Protein AF-B7GFF5-F1 (afdb_monomer)

Foldseek 3Di:
DDDDDPVVVVVVVVVVVVVVVVVVVVVVVVVVVVVVVVVVVVVVVVCVVVVPPPVVVVVVVLQVVLLVVLLVVLVVCCVVCVVVVQHDDSDSVSSNQCSVVPPVSVVVRSCCVVPVVD

Mean predicted aligned error: 14.61 Å

Secondary structure (DSSP, 8-state):
-PPPPHHHHHHHHHHHHHHHHHHHHHHHHHHHHHHHHHHHHHHHHHHHHHTS-HHHHHHHHHHHHHHHHHHHHHHHHHHHHGGGT-----SHHHHHHHHHH-HHHHHHHHHHHHHT--

Radius of gyration: 36.25 Å; Cα contacts (8 Å, |Δi|>4): 63; chains: 1; bounding box: 58×53×98 Å

Organism: Anoxybacillus flavithermus (strain DSM 21510 / WK1) (NCBI:txid491915)

InterPro domains:
  IPR010001 SigmaK-factor processing regulatory BofA [PF07441] (42-114)
  IPR010001 SigmaK-factor processing regulatory BofA [TIGR02862] (35-116)

Solvent-accessible surface area (backbone atoms only — not comparable to full-atom values): 6512 Å² total; per-residue (Å²): 134,84,83,75,65,69,71,57,59,58,51,53,53,52,52,52,53,50,55,52,51,50,54,50,53,51,51,53,51,53,50,54,54,49,52,53,52,53,50,54,52,52,49,52,52,50,50,54,64,70,61,54,55,73,67,56,58,51,54,53,50,50,52,52,50,28,33,53,51,9,44,51,48,49,50,54,45,32,66,66,29,47,82,74,74,42,71,72,74,93,43,74,66,53,16,42,45,21,25,75,55,34,69,67,30,44,53,51,48,50,49,44,54,63,71,70,70,99

Structure (mmCIF, N/CA/C/O backbone):
data_AF-B7GFF5-F1
#
_entry.id   AF-B7GFF5-F1
#
loop_
_atom_site.group_PDB
_atom_site.id
_atom_site.type_symbol
_atom_site.label_atom_id
_atom_site.label_alt_id
_atom_site.label_comp_id
_atom_site.label_asym_id
_atom_site.label_entity_id
_atom_site.label_seq_id
_atom_site.pdbx_PDB_ins_code
_atom_site.Cartn_x
_atom_site.Cartn_y
_atom_site.Cartn_z
_atom_site.occupancy
_atom_site.B_iso_or_equiv
_atom_site.auth_seq_id
_atom_site.auth_comp_id
_atom_site.auth_asym_id
_atom_site.auth_atom_id
_atom_site.pdbx_PDB_model_num
ATOM 1 N N . MET A 1 1 ? 19.537 43.119 -72.559 1.00 50.53 1 MET A N 1
ATOM 2 C CA . MET A 1 1 ? 19.944 41.936 -71.768 1.00 50.53 1 MET A CA 1
ATOM 3 C C . MET A 1 1 ? 21.320 42.217 -71.194 1.00 50.53 1 MET A C 1
ATOM 5 O O . MET A 1 1 ? 22.264 42.309 -71.964 1.00 50.53 1 MET A O 1
ATOM 9 N N . ILE A 1 2 ? 21.426 42.461 -69.888 1.00 62.84 2 ILE A N 1
ATOM 10 C CA . ILE A 1 2 ? 22.721 42.686 -69.229 1.00 62.84 2 ILE A CA 1
ATOM 11 C C . ILE A 1 2 ? 23.353 41.302 -68.999 1.00 62.84 2 ILE A C 1
ATOM 13 O O . ILE A 1 2 ? 22.714 40.478 -68.341 1.00 62.84 2 ILE A O 1
ATOM 17 N N . PRO A 1 3 ? 24.541 40.995 -69.548 1.00 64.88 3 PRO A N 1
ATOM 18 C CA . PRO A 1 3 ? 25.196 39.716 -69.296 1.00 64.88 3 PRO A CA 1
ATOM 19 C C . PRO A 1 3 ? 25.669 39.667 -67.836 1.00 64.88 3 PRO A C 1
ATOM 21 O O . PRO A 1 3 ? 26.477 40.493 -67.413 1.00 64.88 3 PRO A O 1
ATOM 24 N N . LEU A 1 4 ? 25.148 38.720 -67.046 1.00 71.06 4 LEU A N 1
ATOM 25 C CA . LEU A 1 4 ? 25.623 38.511 -65.677 1.00 71.06 4 LEU A CA 1
ATOM 26 C C . LEU A 1 4 ? 27.082 38.011 -65.686 1.00 71.06 4 LEU A C 1
ATOM 28 O O . LEU A 1 4 ? 27.412 37.122 -66.477 1.00 71.06 4 LEU A O 1
ATOM 32 N N . PRO A 1 5 ? 27.955 38.512 -64.791 1.00 70.56 5 PRO A N 1
ATOM 33 C CA . PRO A 1 5 ? 29.340 38.059 -64.710 1.00 70.56 5 PRO A CA 1
ATOM 34 C C . PRO A 1 5 ? 29.418 36.580 -64.299 1.00 70.56 5 PRO A C 1
ATOM 36 O O . PRO A 1 5 ? 29.063 36.208 -63.181 1.00 70.56 5 PRO A O 1
ATOM 39 N N . PHE A 1 6 ? 29.935 35.727 -65.185 1.00 70.56 6 PHE A N 1
ATOM 40 C CA . PHE A 1 6 ? 30.063 34.275 -64.975 1.00 70.56 6 PHE A CA 1
ATOM 41 C C . PHE A 1 6 ? 30.873 33.897 -63.717 1.00 70.56 6 PHE A C 1
ATOM 43 O O . PHE A 1 6 ? 30.599 32.887 -63.066 1.00 70.56 6 PHE A O 1
ATOM 50 N N . HIS A 1 7 ? 31.825 34.744 -63.311 1.00 64.88 7 HIS A N 1
ATOM 51 C CA . HIS A 1 7 ? 32.630 34.548 -62.100 1.00 64.88 7 HIS A CA 1
ATOM 52 C C . HIS A 1 7 ? 31.802 34.536 -60.805 1.00 64.88 7 HIS A C 1
ATOM 54 O O . HIS A 1 7 ? 32.170 33.856 -59.848 1.00 64.88 7 HIS A O 1
ATOM 60 N N . ILE A 1 8 ? 30.655 35.219 -60.790 1.00 67.38 8 ILE A N 1
ATOM 61 C CA . ILE A 1 8 ? 29.773 35.302 -59.623 1.00 67.38 8 ILE A CA 1
ATOM 62 C C . ILE A 1 8 ? 29.073 33.952 -59.386 1.00 67.38 8 ILE A C 1
ATOM 64 O O . ILE A 1 8 ? 29.047 33.452 -58.263 1.00 67.38 8 ILE A O 1
ATOM 68 N N . GLY A 1 9 ? 28.603 33.284 -60.445 1.00 68.31 9 GLY A N 1
ATOM 69 C CA . GLY A 1 9 ? 27.945 31.972 -60.345 1.00 68.31 9 GLY A CA 1
ATOM 70 C C . GLY A 1 9 ? 28.869 30.837 -59.880 1.00 68.31 9 GLY A C 1
ATOM 71 O O . GLY A 1 9 ? 28.430 29.916 -59.188 1.00 68.31 9 GLY A O 1
ATOM 72 N N . LEU A 1 10 ? 30.164 30.909 -60.209 1.00 78.06 10 LEU A N 1
ATOM 73 C CA . LEU A 1 10 ? 31.171 29.959 -59.718 1.00 78.06 10 LEU A CA 1
ATOM 74 C C . LEU A 1 10 ? 31.477 30.148 -58.228 1.00 78.06 10 LEU A C 1
ATOM 76 O O . LEU A 1 10 ? 31.726 29.162 -57.534 1.00 78.06 10 LEU A O 1
ATOM 80 N N . SER A 1 11 ? 31.438 31.390 -57.741 1.00 77.38 11 SER A N 1
ATOM 81 C CA . SER A 1 11 ? 31.610 31.702 -56.320 1.00 77.38 11 SER A CA 1
ATOM 82 C C . SER A 1 11 ? 30.440 31.148 -55.494 1.00 77.38 11 SER A C 1
ATOM 84 O O . SER A 1 11 ? 30.663 30.359 -54.576 1.00 77.38 11 SER A O 1
ATOM 86 N N . TYR A 1 12 ? 29.196 31.397 -55.920 1.00 76.00 12 TYR A N 1
ATOM 87 C CA . TYR A 1 12 ? 28.000 30.851 -55.263 1.00 76.00 12 TYR A CA 1
ATOM 88 C C . TYR A 1 12 ? 27.949 29.315 -55.246 1.00 76.00 12 TYR A C 1
ATOM 90 O O . TYR A 1 12 ? 27.559 28.720 -54.244 1.00 76.00 12 TYR A O 1
ATOM 98 N N . ARG A 1 13 ? 28.379 28.633 -56.316 1.00 85.50 13 ARG A N 1
ATOM 99 C CA . ARG A 1 13 ? 28.406 27.158 -56.353 1.00 85.50 13 ARG A CA 1
ATOM 100 C C . ARG A 1 13 ? 29.337 26.560 -55.288 1.00 85.50 13 ARG A C 1
ATOM 102 O O . ARG A 1 13 ? 29.006 25.527 -54.708 1.00 85.50 13 ARG A O 1
ATOM 109 N N . LYS A 1 14 ? 30.504 27.172 -55.052 1.00 83.69 14 LYS A N 1
ATOM 110 C CA . LYS A 1 14 ? 31.477 26.687 -54.057 1.00 83.69 14 LYS A CA 1
ATOM 111 C C . LYS A 1 14 ? 30.957 26.865 -52.635 1.00 83.69 14 LYS A C 1
ATOM 113 O O . LYS A 1 14 ? 31.021 25.921 -51.855 1.00 83.69 14 LYS A O 1
ATOM 118 N N . GLU A 1 15 ? 30.384 28.031 -52.352 1.00 84.19 15 GLU A N 1
ATOM 119 C CA . GLU A 1 15 ? 29.705 28.344 -51.092 1.00 84.19 15 GLU A CA 1
ATOM 120 C C . GLU A 1 15 ? 28.626 27.291 -50.786 1.00 84.19 15 GLU A C 1
ATOM 122 O O . GLU A 1 15 ? 28.701 26.597 -49.774 1.00 84.19 15 GLU A O 1
ATOM 127 N N . VAL A 1 16 ? 27.683 27.060 -51.710 1.00 84.88 16 VAL A N 1
ATOM 128 C CA . VAL A 1 16 ? 26.589 26.081 -51.533 1.00 84.88 16 VAL A CA 1
ATOM 129 C C . VAL A 1 16 ? 27.109 24.656 -51.292 1.00 84.88 16 VAL A C 1
ATOM 131 O O . VAL A 1 16 ? 26.553 23.933 -50.467 1.00 84.88 16 VAL A O 1
ATOM 134 N N . GLY A 1 17 ? 28.200 24.247 -51.948 1.00 86.38 17 GLY A N 1
ATOM 135 C CA . GLY A 1 17 ? 28.830 22.944 -51.705 1.00 86.38 17 GLY A CA 1
ATOM 136 C C . GLY A 1 17 ? 29.388 22.788 -50.284 1.00 86.38 17 GLY A C 1
ATOM 137 O O . GLY A 1 17 ? 29.278 21.709 -49.698 1.00 86.38 17 GLY A O 1
ATOM 138 N N . ILE A 1 18 ? 29.934 23.863 -49.706 1.00 88.31 18 ILE A N 1
ATOM 139 C CA . ILE A 1 18 ? 30.421 23.884 -48.320 1.00 88.31 18 ILE A CA 1
ATOM 140 C C . ILE A 1 18 ? 29.241 23.805 -47.346 1.00 88.31 18 ILE A C 1
ATOM 142 O O . ILE A 1 18 ? 29.277 22.961 -46.452 1.00 88.31 18 ILE A O 1
ATOM 146 N N . TYR A 1 19 ? 28.171 24.585 -47.562 1.00 85.38 19 TYR A N 1
ATOM 147 C CA . TYR A 1 19 ? 26.954 24.534 -46.731 1.00 85.38 19 TYR A CA 1
ATOM 148 C C . TYR A 1 19 ? 26.295 23.149 -46.7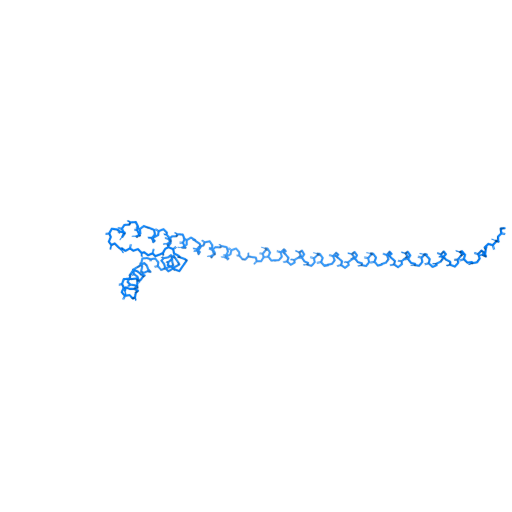30 1.00 85.38 19 TYR A C 1
ATOM 150 O O . TYR A 1 19 ? 25.837 22.666 -45.695 1.00 85.38 19 TYR A O 1
ATOM 158 N N . LEU A 1 20 ? 26.275 22.472 -47.879 1.00 88.06 20 LEU A N 1
ATOM 159 C CA . LEU A 1 20 ? 25.761 21.108 -47.961 1.00 88.06 20 LEU A CA 1
ATOM 160 C C . LEU A 1 20 ? 26.652 20.129 -47.193 1.00 88.06 20 LEU A C 1
ATOM 162 O O . LEU A 1 20 ? 26.131 19.282 -46.476 1.00 88.06 20 LEU A O 1
ATOM 166 N N . LYS A 1 21 ? 27.980 20.268 -47.266 1.00 87.56 21 LYS A N 1
ATOM 167 C CA . LYS A 1 21 ? 28.896 19.378 -46.544 1.00 87.56 21 LYS A CA 1
ATOM 168 C C . LYS A 1 21 ? 28.835 19.566 -45.027 1.00 87.56 21 LYS A C 1
ATOM 170 O O . LYS A 1 21 ? 28.813 18.567 -44.316 1.00 87.56 21 LYS A O 1
ATOM 175 N N . ILE A 1 22 ? 28.740 20.801 -44.528 1.00 87.56 22 ILE A N 1
ATOM 176 C CA . ILE A 1 22 ? 28.569 21.051 -43.084 1.00 87.56 22 ILE A CA 1
ATOM 177 C C . ILE A 1 22 ? 27.215 20.546 -42.581 1.00 87.56 22 ILE A C 1
ATOM 179 O O . ILE A 1 22 ? 27.174 19.906 -41.540 1.00 87.56 22 ILE A O 1
ATOM 183 N N . LYS A 1 23 ? 26.133 20.704 -43.356 1.00 87.38 23 LYS A N 1
ATOM 184 C CA . LYS A 1 23 ? 24.812 20.177 -42.983 1.00 87.38 23 LYS A CA 1
ATOM 185 C C . LYS A 1 23 ? 24.783 18.644 -42.943 1.00 87.38 23 LYS A C 1
ATOM 187 O O . LYS A 1 23 ? 24.080 18.067 -42.120 1.00 87.38 23 LYS A O 1
ATOM 192 N N . GLN A 1 24 ? 25.549 17.985 -43.817 1.00 88.81 24 GLN A N 1
ATOM 193 C CA . GLN A 1 24 ? 25.717 16.527 -43.800 1.00 88.81 24 GLN A CA 1
ATOM 194 C C . GLN A 1 24 ? 26.559 16.062 -42.602 1.00 88.81 24 GLN A C 1
ATOM 196 O O . GLN A 1 24 ? 26.170 15.111 -41.934 1.00 88.81 24 GLN A O 1
ATOM 201 N N . LEU A 1 25 ? 27.661 16.753 -42.290 1.00 87.75 25 LEU A N 1
ATOM 202 C CA . LEU A 1 25 ? 28.505 16.443 -41.126 1.00 87.75 25 LEU A CA 1
ATOM 203 C C . LEU A 1 25 ? 27.770 16.672 -39.800 1.00 87.75 25 LEU A C 1
ATOM 205 O O . LEU A 1 25 ? 27.906 15.884 -38.870 1.00 87.75 25 LEU A O 1
ATOM 209 N N . GLU A 1 26 ? 26.971 17.733 -39.717 1.00 87.12 26 GLU A N 1
ATOM 210 C CA . GLU A 1 26 ? 26.148 18.022 -38.546 1.00 87.12 26 GLU A CA 1
ATOM 211 C C . GLU A 1 26 ? 25.038 16.975 -38.387 1.00 87.12 26 GLU A C 1
ATOM 213 O O . GLU A 1 26 ? 24.843 16.460 -37.291 1.00 87.12 26 GLU A O 1
ATOM 218 N N . GLY A 1 27 ? 24.391 16.563 -39.484 1.00 81.50 27 GLY A N 1
ATOM 219 C CA . GLY A 1 27 ? 23.428 15.459 -39.475 1.00 81.50 27 GLY A CA 1
ATOM 220 C C . GLY A 1 27 ? 24.032 14.131 -39.002 1.00 81.50 27 GLY A C 1
ATOM 221 O O . GLY A 1 27 ? 23.448 13.468 -38.147 1.00 81.50 27 GLY A O 1
ATOM 222 N N . GLU A 1 28 ? 25.218 13.766 -39.496 1.00 83.62 28 GLU A N 1
ATOM 223 C CA . GLU A 1 28 ? 25.908 12.532 -39.092 1.00 83.62 28 GLU A CA 1
ATOM 224 C C . GLU A 1 28 ? 26.333 12.572 -37.613 1.00 83.62 28 GLU A C 1
ATOM 226 O O . GLU A 1 28 ? 26.121 11.612 -36.867 1.00 83.62 28 GLU A O 1
ATOM 231 N N . LYS A 1 29 ? 26.859 13.717 -37.156 1.00 82.56 29 LYS A N 1
ATOM 232 C CA . LYS A 1 29 ? 27.241 13.926 -35.755 1.00 82.56 29 LYS A CA 1
ATOM 233 C C . LYS A 1 29 ? 26.038 13.793 -34.815 1.00 82.56 29 LYS A C 1
ATOM 235 O O . LYS A 1 29 ? 26.124 13.079 -33.816 1.00 82.56 29 LYS A O 1
ATOM 240 N N . MET A 1 30 ? 24.909 14.415 -35.159 1.00 81.81 30 MET A N 1
ATOM 241 C CA . MET A 1 30 ? 23.673 14.338 -34.371 1.00 81.81 30 MET A CA 1
ATOM 242 C C . MET A 1 30 ? 23.124 12.906 -34.298 1.00 81.81 30 MET A C 1
ATOM 244 O O . MET A 1 30 ? 22.630 12.492 -33.247 1.00 81.81 30 MET A O 1
ATOM 248 N N . MET A 1 31 ? 23.233 12.122 -35.377 1.00 84.06 31 MET A N 1
ATOM 249 C CA . MET A 1 31 ? 22.820 10.713 -35.380 1.00 84.06 31 MET A CA 1
AT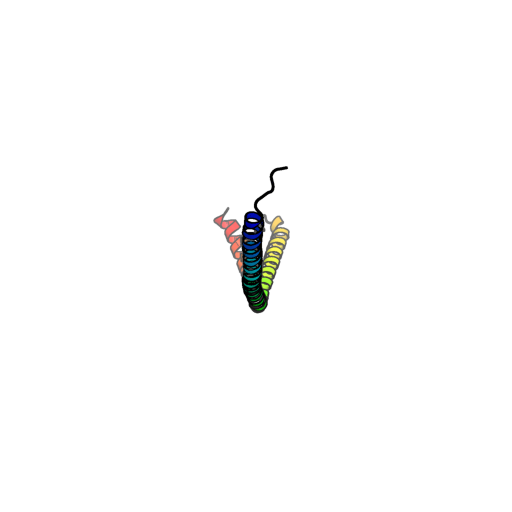OM 250 C C . MET A 1 31 ? 23.668 9.871 -34.418 1.00 84.06 31 MET A C 1
ATOM 252 O O . MET A 1 31 ? 23.104 9.126 -33.617 1.00 84.06 31 MET A O 1
ATOM 256 N N . ASN A 1 32 ? 24.996 10.026 -34.432 1.00 89.56 32 ASN A N 1
ATOM 257 C CA . ASN A 1 32 ? 25.890 9.275 -33.544 1.00 89.56 32 ASN A CA 1
ATOM 258 C C . ASN A 1 32 ? 25.656 9.605 -32.061 1.00 89.56 32 ASN A C 1
ATOM 260 O O . ASN A 1 32 ? 25.528 8.694 -31.243 1.00 89.56 32 ASN A O 1
ATOM 264 N N . GLU A 1 33 ? 25.533 10.887 -31.708 1.00 90.44 33 GLU A N 1
ATOM 265 C CA . GLU A 1 33 ? 25.241 11.309 -30.330 1.00 90.44 33 GLU A CA 1
ATOM 266 C C . GLU A 1 33 ? 23.878 10.780 -29.853 1.00 90.44 33 GLU A C 1
ATOM 268 O O . GLU A 1 33 ? 23.766 10.255 -28.743 1.00 90.44 33 GLU A O 1
ATOM 273 N N . THR A 1 34 ? 22.859 10.825 -30.719 1.00 90.75 34 THR A N 1
ATOM 274 C CA . THR A 1 34 ? 21.525 10.285 -30.414 1.00 90.75 34 THR A CA 1
ATOM 275 C C . THR A 1 34 ? 21.575 8.778 -30.163 1.00 90.75 34 THR A C 1
ATOM 277 O O . THR A 1 34 ? 20.989 8.303 -29.191 1.00 90.75 34 THR A O 1
ATOM 280 N N . VAL A 1 35 ? 22.299 8.016 -30.990 1.00 93.75 35 VAL A N 1
ATOM 281 C CA . VAL A 1 35 ? 22.450 6.561 -30.819 1.00 93.75 35 VAL A CA 1
ATOM 282 C C . VAL A 1 35 ? 23.139 6.233 -29.496 1.00 93.75 35 VAL A C 1
ATOM 284 O O . VAL A 1 35 ? 22.680 5.348 -28.772 1.00 93.75 35 VAL A O 1
ATOM 287 N N . VAL A 1 36 ? 24.193 6.972 -29.138 1.00 94.50 36 VAL A N 1
ATOM 288 C CA . VAL A 1 36 ? 24.887 6.791 -27.856 1.00 94.50 36 VAL A CA 1
ATOM 289 C C . VAL A 1 36 ? 23.935 7.063 -26.689 1.00 94.50 36 VAL A C 1
ATOM 291 O O . VAL A 1 36 ? 23.803 6.213 -25.809 1.00 94.50 36 VAL A O 1
ATOM 294 N N . ILE A 1 37 ? 23.205 8.182 -26.705 1.00 95.50 37 ILE A N 1
ATOM 295 C CA . ILE A 1 37 ? 22.257 8.531 -25.635 1.00 95.50 37 ILE A CA 1
ATOM 296 C C . ILE A 1 37 ? 21.162 7.467 -25.509 1.00 95.50 37 ILE A C 1
ATOM 298 O O . ILE A 1 37 ? 20.917 6.966 -24.411 1.00 95.50 37 ILE A O 1
ATOM 302 N N . VAL A 1 38 ? 20.537 7.074 -26.622 1.00 96.12 38 VAL A N 1
ATOM 303 C CA . VAL A 1 38 ? 19.482 6.050 -26.629 1.00 96.12 38 VAL A CA 1
ATOM 304 C C . VAL A 1 38 ? 20.013 4.715 -26.107 1.00 96.12 38 VAL A C 1
ATOM 306 O O . VAL A 1 38 ? 19.331 4.061 -25.318 1.00 96.12 38 VAL A O 1
ATOM 309 N N . SER A 1 39 ? 21.240 4.326 -26.468 1.00 95.06 39 SER A N 1
ATOM 310 C CA . SER A 1 39 ? 21.844 3.086 -25.970 1.00 95.06 39 SER A CA 1
ATOM 311 C C . SER A 1 39 ? 22.075 3.107 -24.454 1.00 95.06 39 SER A C 1
ATOM 313 O O . SER A 1 39 ? 21.732 2.141 -23.773 1.00 95.06 39 SER A O 1
ATOM 315 N N . ILE A 1 40 ? 22.568 4.223 -23.904 1.00 96.12 40 ILE A N 1
ATOM 316 C CA . ILE A 1 40 ? 22.796 4.388 -22.462 1.00 96.12 40 ILE A CA 1
ATOM 317 C C . ILE A 1 40 ? 21.463 4.367 -21.708 1.00 96.12 40 ILE A C 1
ATOM 319 O O . ILE A 1 40 ? 21.327 3.650 -20.718 1.00 96.12 40 ILE A O 1
ATOM 323 N N . VAL A 1 41 ? 20.458 5.104 -22.189 1.00 96.00 41 VAL A N 1
ATOM 324 C CA . VAL A 1 41 ? 19.120 5.135 -21.576 1.00 96.00 41 VAL A CA 1
ATOM 325 C C . VAL A 1 41 ? 18.483 3.747 -21.597 1.00 96.00 41 VAL A C 1
ATOM 327 O O . VAL A 1 41 ? 17.982 3.285 -20.573 1.00 96.00 41 VAL A O 1
ATOM 330 N N . SER A 1 42 ? 18.554 3.045 -22.730 1.00 94.00 42 SER A N 1
ATOM 331 C CA . SER A 1 42 ? 18.048 1.676 -22.844 1.00 94.00 42 SER A CA 1
ATOM 332 C C . SER A 1 42 ? 18.750 0.732 -21.866 1.00 94.00 42 SER A C 1
ATOM 334 O O . SER A 1 42 ? 18.093 -0.103 -21.246 1.00 94.00 42 SER A O 1
ATOM 336 N N . LEU A 1 43 ? 20.067 0.865 -21.695 1.00 94.00 43 LEU A N 1
ATOM 337 C CA . LEU A 1 43 ? 20.835 0.048 -20.760 1.00 94.00 43 LEU A CA 1
ATOM 338 C C . LEU A 1 43 ? 20.425 0.314 -19.304 1.00 94.00 43 LEU A C 1
ATOM 340 O O . LEU A 1 43 ? 20.230 -0.634 -18.546 1.00 94.00 43 LEU A O 1
ATOM 344 N N . ILE A 1 44 ? 20.226 1.581 -18.926 1.00 92.31 44 ILE A N 1
ATOM 345 C CA . ILE A 1 44 ? 19.735 1.965 -17.593 1.00 92.31 44 ILE A CA 1
ATOM 346 C C . ILE A 1 44 ? 18.358 1.348 -17.327 1.00 92.31 44 ILE A C 1
ATOM 348 O O . ILE A 1 44 ? 18.145 0.776 -16.261 1.00 92.31 44 ILE A O 1
ATOM 352 N N . VAL A 1 45 ? 17.438 1.412 -18.294 1.00 88.94 45 VAL A N 1
ATOM 353 C CA . VAL A 1 45 ? 16.097 0.817 -18.165 1.00 88.94 45 VAL A CA 1
ATOM 354 C C . VAL A 1 45 ? 16.179 -0.702 -17.995 1.00 88.94 45 VAL A C 1
ATOM 356 O O . VAL A 1 45 ? 15.502 -1.253 -17.129 1.00 88.94 45 VAL A O 1
ATOM 359 N N . ILE A 1 46 ? 17.035 -1.386 -18.759 1.00 88.62 46 ILE A N 1
ATOM 360 C CA . ILE A 1 46 ? 17.237 -2.838 -18.634 1.00 88.62 46 ILE A CA 1
ATOM 361 C C . ILE A 1 46 ? 17.797 -3.195 -17.254 1.00 88.62 46 ILE A C 1
ATOM 363 O O . ILE A 1 46 ? 17.268 -4.089 -16.594 1.00 88.62 46 ILE A O 1
ATOM 367 N N . ILE A 1 47 ? 18.824 -2.482 -16.785 1.00 83.94 47 ILE A N 1
ATOM 368 C CA . ILE A 1 47 ? 19.407 -2.699 -15.454 1.00 83.94 47 ILE A CA 1
ATOM 369 C C . ILE A 1 47 ? 18.370 -2.427 -14.362 1.00 83.94 47 ILE A C 1
ATOM 371 O O . ILE A 1 47 ? 18.313 -3.170 -13.387 1.00 83.94 47 ILE A O 1
ATOM 375 N N . LEU A 1 48 ? 17.519 -1.412 -14.530 1.00 76.75 48 LEU A N 1
ATOM 376 C CA . LEU A 1 48 ? 16.461 -1.093 -13.578 1.00 76.75 48 LEU A CA 1
ATOM 377 C C . LEU A 1 48 ? 15.403 -2.200 -13.515 1.00 76.75 48 LEU A C 1
ATOM 379 O O . LEU A 1 48 ? 15.013 -2.581 -12.418 1.00 76.75 48 LEU A O 1
ATOM 383 N N . LEU A 1 49 ? 14.977 -2.746 -14.661 1.00 74.62 49 LEU A N 1
ATOM 384 C CA . LEU A 1 49 ? 13.994 -3.833 -14.736 1.00 74.62 49 LEU A CA 1
ATOM 385 C C . LEU A 1 49 ? 14.539 -5.158 -14.186 1.00 74.62 49 LEU A C 1
ATOM 387 O O . LEU A 1 49 ? 13.846 -5.846 -13.441 1.00 74.62 49 LEU A O 1
ATOM 391 N N . VAL A 1 50 ? 15.783 -5.50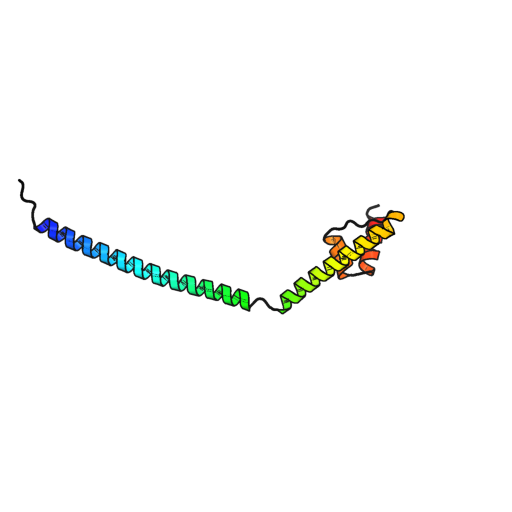6 -14.523 1.00 80.12 50 VAL A N 1
ATOM 392 C CA . VAL A 1 50 ? 16.453 -6.727 -14.037 1.00 80.12 50 VAL A CA 1
ATOM 393 C C . VAL A 1 50 ? 16.848 -6.595 -12.563 1.00 80.12 50 VAL A C 1
ATOM 395 O O . VAL A 1 50 ? 16.833 -7.571 -11.815 1.00 80.12 50 VAL A O 1
ATOM 398 N N . GLY A 1 51 ? 17.184 -5.378 -12.139 1.00 63.59 51 GLY A N 1
ATOM 399 C CA . GLY A 1 51 ? 17.601 -5.042 -10.787 1.00 63.59 51 GLY A CA 1
ATOM 400 C C . GLY A 1 51 ? 16.460 -4.953 -9.779 1.00 63.59 51 GLY A C 1
ATOM 401 O O . GLY A 1 51 ? 16.758 -4.863 -8.589 1.00 63.59 51 GLY A O 1
ATOM 402 N N . ILE A 1 52 ? 15.184 -5.011 -10.200 1.00 66.19 52 ILE A N 1
ATOM 403 C CA . ILE A 1 52 ? 14.064 -5.135 -9.257 1.00 66.19 52 ILE A CA 1
ATOM 404 C C . ILE A 1 52 ? 14.238 -6.471 -8.531 1.00 66.19 52 ILE A C 1
ATOM 406 O O . ILE A 1 52 ? 14.041 -7.536 -9.126 1.00 66.19 52 ILE A O 1
ATOM 410 N N . PRO A 1 53 ? 14.598 -6.466 -7.237 1.00 65.31 53 PRO A N 1
ATOM 411 C CA . 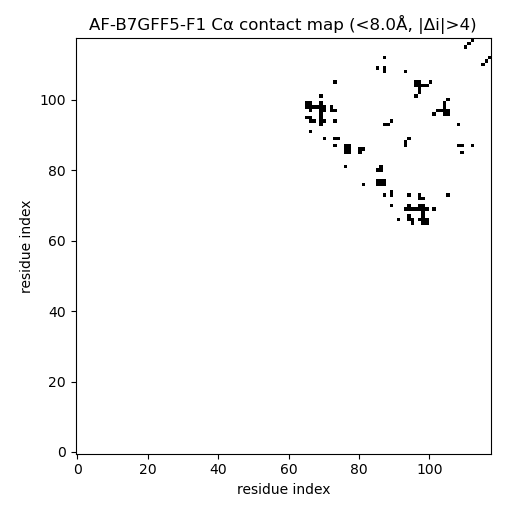PRO A 1 53 ? 14.836 -7.707 -6.543 1.00 65.31 53 PRO A CA 1
ATOM 412 C C . PRO A 1 53 ? 13.495 -8.428 -6.436 1.00 65.31 53 PRO A C 1
ATOM 414 O O . PRO A 1 53 ? 12.559 -7.919 -5.826 1.00 65.31 53 PRO A O 1
ATOM 417 N N . ILE A 1 54 ? 13.405 -9.651 -6.966 1.00 62.81 54 ILE A N 1
ATOM 418 C CA . ILE A 1 54 ? 12.220 -10.528 -6.849 1.00 62.81 54 ILE A CA 1
ATOM 419 C C . ILE A 1 54 ? 11.771 -10.653 -5.376 1.00 62.81 54 ILE A C 1
ATOM 421 O O . ILE A 1 54 ? 10.595 -10.833 -5.070 1.00 62.81 54 ILE A O 1
ATOM 425 N N . ARG A 1 55 ? 12.695 -10.458 -4.430 1.00 59.66 55 ARG A N 1
ATOM 426 C CA . ARG A 1 55 ? 12.431 -10.391 -2.987 1.00 59.66 55 ARG A CA 1
ATOM 427 C C . ARG A 1 55 ? 11.504 -9.229 -2.597 1.00 59.66 55 ARG A C 1
ATOM 429 O O . ARG A 1 55 ? 10.637 -9.431 -1.758 1.00 59.66 55 ARG A O 1
ATOM 436 N N . LEU A 1 56 ? 11.624 -8.057 -3.227 1.00 63.03 56 LEU A N 1
ATOM 437 C CA . LEU A 1 56 ? 10.780 -6.881 -2.966 1.00 63.03 56 LEU A CA 1
ATOM 438 C C . LEU A 1 56 ? 9.328 -7.102 -3.404 1.00 63.03 56 LEU A C 1
ATOM 440 O O . LEU A 1 56 ? 8.411 -6.685 -2.704 1.00 63.03 56 LEU A O 1
ATOM 444 N N . THR A 1 57 ? 9.109 -7.825 -4.508 1.00 68.44 57 THR A N 1
ATOM 445 C CA . THR A 1 57 ? 7.748 -8.180 -4.955 1.00 68.44 57 THR A CA 1
ATOM 446 C C . THR A 1 57 ? 7.015 -9.046 -3.930 1.00 68.44 57 THR A C 1
ATOM 448 O O . THR A 1 57 ? 5.820 -8.859 -3.709 1.00 68.44 57 THR A O 1
ATOM 451 N N . ARG A 1 58 ? 7.740 -9.928 -3.224 1.00 73.50 58 ARG A N 1
ATOM 452 C CA . ARG A 1 58 ? 7.187 -10.723 -2.119 1.00 73.50 58 ARG A CA 1
ATOM 453 C C . ARG A 1 58 ? 6.816 -9.859 -0.918 1.00 73.50 58 ARG A C 1
ATOM 455 O O . ARG A 1 58 ? 5.729 -10.038 -0.392 1.00 73.50 58 ARG A O 1
ATOM 462 N N . PHE A 1 59 ? 7.655 -8.896 -0.533 1.00 77.56 59 PHE A N 1
ATOM 463 C CA . PHE A 1 59 ? 7.351 -7.995 0.587 1.00 77.56 59 PHE A CA 1
ATOM 464 C C . PHE A 1 59 ? 6.141 -7.097 0.315 1.00 77.56 59 PHE A C 1
ATOM 466 O O . PHE A 1 59 ? 5.298 -6.925 1.192 1.00 77.56 59 PHE A O 1
ATOM 473 N N . ILE A 1 60 ? 6.022 -6.557 -0.901 1.00 84.06 60 ILE A N 1
ATOM 474 C CA . ILE A 1 60 ? 4.861 -5.744 -1.292 1.00 84.06 60 ILE A CA 1
ATOM 475 C C . ILE A 1 60 ? 3.599 -6.613 -1.328 1.00 84.06 60 ILE A C 1
ATOM 477 O O . ILE A 1 60 ? 2.576 -6.223 -0.769 1.00 84.06 60 ILE A O 1
ATOM 481 N N . GLY A 1 61 ? 3.672 -7.806 -1.927 1.00 84.94 61 GLY A N 1
ATOM 482 C CA . GLY A 1 61 ? 2.547 -8.743 -1.967 1.00 84.94 61 GLY A CA 1
ATOM 483 C C . GLY A 1 61 ? 2.099 -9.195 -0.575 1.00 84.94 61 GLY A C 1
ATOM 484 O O . GLY A 1 61 ? 0.906 -9.199 -0.287 1.00 84.94 61 GLY A O 1
ATOM 485 N N . GLU A 1 62 ? 3.043 -9.510 0.313 1.00 86.81 62 GLU A N 1
ATOM 486 C CA . GLU A 1 62 ? 2.754 -9.887 1.699 1.00 86.81 62 GLU A CA 1
ATOM 487 C C . GLU A 1 62 ? 2.163 -8.713 2.492 1.00 86.81 62 GLU A C 1
ATOM 489 O O . GLU A 1 62 ? 1.204 -8.899 3.239 1.00 86.81 62 GLU A O 1
ATOM 494 N N . GLY A 1 63 ? 2.666 -7.492 2.288 1.00 90.69 63 GLY A N 1
ATOM 495 C CA . GLY A 1 63 ? 2.103 -6.281 2.884 1.00 90.69 63 GLY A CA 1
ATOM 496 C C . GLY A 1 63 ? 0.657 -6.038 2.452 1.00 90.69 63 GLY A C 1
ATOM 497 O O . GLY A 1 63 ? -0.211 -5.830 3.297 1.00 90.69 63 GLY A O 1
ATOM 498 N N . ILE A 1 64 ? 0.371 -6.135 1.151 1.00 92.31 64 ILE A N 1
ATOM 499 C CA . ILE A 1 64 ? -0.994 -6.006 0.620 1.00 92.31 64 ILE A CA 1
ATOM 500 C C . ILE A 1 64 ? -1.893 -7.116 1.172 1.00 92.31 64 ILE A C 1
ATOM 502 O O . ILE A 1 64 ? -3.005 -6.829 1.609 1.00 92.31 64 ILE A O 1
ATOM 506 N N . ALA A 1 65 ? -1.420 -8.364 1.222 1.00 89.56 65 ALA A N 1
ATOM 507 C CA . ALA A 1 65 ? -2.184 -9.472 1.789 1.00 89.56 65 ALA A CA 1
ATOM 508 C C . ALA A 1 65 ? -2.532 -9.227 3.266 1.00 89.56 65 ALA A C 1
ATOM 510 O O . ALA A 1 65 ? -3.683 -9.410 3.659 1.00 89.56 65 ALA A O 1
ATOM 511 N N . ARG A 1 66 ? -1.581 -8.737 4.073 1.00 91.38 66 ARG A N 1
ATOM 512 C CA . ARG A 1 66 ? -1.826 -8.354 5.474 1.00 91.38 66 ARG A CA 1
ATOM 513 C C . ARG A 1 66 ? -2.854 -7.231 5.592 1.00 91.38 66 ARG A C 1
ATOM 515 O O . ARG A 1 66 ? -3.721 -7.314 6.454 1.00 91.38 66 ARG A O 1
ATOM 522 N N . LEU A 1 67 ? -2.817 -6.227 4.713 1.00 95.06 67 LEU A N 1
ATOM 523 C CA . LEU A 1 67 ? -3.844 -5.179 4.675 1.00 95.06 67 LEU A CA 1
ATOM 524 C C . LEU A 1 67 ? -5.225 -5.751 4.325 1.00 95.06 67 LEU A C 1
ATOM 526 O O . LEU A 1 67 ? -6.205 -5.433 4.988 1.00 95.06 67 LEU A O 1
ATOM 530 N N . VAL A 1 68 ? -5.324 -6.641 3.338 1.00 94.50 68 VAL A N 1
ATOM 531 C CA . VAL A 1 68 ? -6.601 -7.293 2.996 1.00 94.50 68 VAL A CA 1
ATOM 532 C C . VAL A 1 68 ? -7.134 -8.109 4.179 1.00 94.50 68 VAL A C 1
ATOM 534 O O . VAL A 1 68 ? -8.314 -8.009 4.508 1.00 94.50 68 VAL A O 1
ATOM 537 N N . ILE A 1 69 ? -6.266 -8.857 4.865 1.00 90.94 69 ILE A N 1
ATOM 538 C CA . ILE A 1 69 ? -6.624 -9.621 6.070 1.00 90.94 69 ILE A CA 1
ATOM 539 C C . ILE A 1 69 ? -7.095 -8.688 7.196 1.00 90.94 69 ILE A C 1
ATOM 541 O O . ILE A 1 69 ? -8.117 -8.960 7.823 1.00 90.94 69 ILE A O 1
ATOM 545 N N . GLY A 1 70 ? -6.403 -7.571 7.436 1.00 92.12 70 GLY A N 1
ATOM 546 C CA . GLY A 1 70 ? -6.800 -6.574 8.435 1.00 92.12 70 GLY A CA 1
ATOM 547 C C . GLY A 1 70 ? -8.159 -5.944 8.132 1.00 92.12 70 GLY A C 1
ATOM 548 O O . GLY A 1 70 ? -9.021 -5.857 9.006 1.00 92.12 70 GLY A O 1
ATOM 549 N N . ALA A 1 71 ? -8.399 -5.584 6.869 1.00 94.94 71 ALA A N 1
ATOM 550 C CA . ALA A 1 71 ? -9.683 -5.055 6.419 1.00 94.94 71 ALA A CA 1
ATOM 551 C C . ALA A 1 71 ? -10.814 -6.074 6.600 1.00 94.94 71 ALA A C 1
ATOM 553 O O . ALA A 1 71 ? -11.884 -5.711 7.086 1.00 94.94 71 ALA A O 1
ATOM 554 N N . LEU A 1 72 ? -10.562 -7.347 6.282 1.00 94.06 72 LEU A N 1
ATOM 555 C CA . LEU A 1 72 ? -11.507 -8.437 6.524 1.00 94.06 72 LEU A CA 1
ATOM 556 C C . LEU A 1 72 ? -11.795 -8.622 8.017 1.00 94.06 72 LEU A C 1
ATOM 558 O O . LEU A 1 72 ? -12.957 -8.769 8.388 1.00 94.06 72 LEU A O 1
ATOM 562 N N . PHE A 1 73 ? -10.779 -8.565 8.883 1.00 90.44 73 PHE A N 1
ATOM 563 C CA . PHE A 1 73 ? -10.993 -8.659 10.327 1.00 90.44 73 PHE A CA 1
ATOM 564 C C . PHE A 1 73 ? -11.875 -7.528 10.843 1.00 90.44 73 PHE A C 1
ATOM 566 O O . PHE A 1 73 ? -12.876 -7.799 11.504 1.00 90.44 73 PHE A O 1
ATOM 573 N N . ILE A 1 74 ? -11.537 -6.276 10.518 1.00 92.69 74 ILE A N 1
ATOM 574 C CA . ILE A 1 74 ? -12.327 -5.115 10.945 1.00 92.69 74 ILE A CA 1
ATOM 575 C C . ILE A 1 74 ? -13.750 -5.213 10.402 1.00 92.69 74 ILE A C 1
ATOM 577 O O . ILE A 1 74 ? -14.695 -4.955 11.139 1.00 92.69 74 ILE A O 1
ATOM 581 N N . PHE A 1 75 ? -13.922 -5.618 9.143 1.00 93.56 75 PHE A N 1
ATOM 582 C CA . PHE A 1 75 ? -15.244 -5.814 8.558 1.00 93.56 75 PHE A CA 1
ATOM 583 C C . PHE A 1 75 ? -16.075 -6.824 9.360 1.00 93.56 75 PHE A C 1
ATOM 585 O O . PHE A 1 75 ? -17.202 -6.514 9.738 1.00 93.56 75 PHE A O 1
ATOM 592 N N . LEU A 1 76 ? -15.514 -7.991 9.692 1.00 91.62 76 LEU A N 1
ATOM 593 C CA . LEU A 1 76 ? -16.208 -9.003 10.496 1.00 91.62 76 LEU A CA 1
ATOM 594 C C . LEU A 1 76 ? -16.538 -8.498 11.905 1.00 91.62 76 LEU A C 1
ATOM 596 O O . LEU A 1 76 ? -17.650 -8.706 12.389 1.00 91.62 76 LEU A O 1
ATOM 600 N N . ILE A 1 77 ? -15.601 -7.797 12.546 1.00 89.81 77 ILE A N 1
ATOM 601 C CA . ILE A 1 77 ? -15.819 -7.187 13.862 1.00 89.81 77 ILE A CA 1
ATOM 602 C C . ILE A 1 77 ? -16.921 -6.143 13.793 1.00 89.81 77 ILE A C 1
ATOM 604 O O . ILE A 1 77 ? -17.757 -6.109 14.678 1.00 89.81 77 ILE A O 1
ATOM 608 N N . ASN A 1 78 ? -16.967 -5.321 12.752 1.00 92.38 78 ASN A N 1
ATOM 609 C CA . ASN A 1 78 ? -18.003 -4.307 12.600 1.00 92.38 78 ASN A CA 1
ATOM 610 C C . ASN A 1 78 ? -19.376 -4.924 12.314 1.00 92.38 78 ASN A C 1
ATOM 612 O O . ASN A 1 78 ? -20.385 -4.385 12.760 1.00 92.38 78 ASN A O 1
ATOM 616 N N . VAL A 1 79 ? -19.429 -6.046 11.588 1.00 91.31 79 VAL A N 1
ATOM 617 C CA . VAL A 1 79 ? -20.678 -6.781 11.332 1.00 91.31 79 VAL A CA 1
ATOM 618 C C . VAL A 1 79 ? -21.220 -7.400 12.623 1.00 91.31 79 VAL A C 1
ATOM 620 O O . VAL A 1 79 ? -22.399 -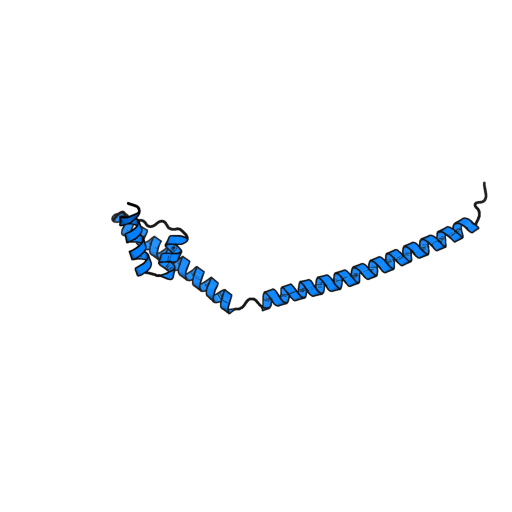7.244 12.923 1.00 91.31 79 VAL A O 1
ATOM 623 N N . VAL A 1 80 ? -20.375 -8.077 13.407 1.00 90.69 80 VAL A N 1
ATOM 624 C CA . VAL A 1 80 ? -20.797 -8.750 14.651 1.00 90.69 80 VAL A CA 1
ATOM 625 C C . VAL A 1 80 ? -20.948 -7.754 15.806 1.00 90.69 80 VAL A C 1
ATOM 627 O O . VAL A 1 80 ? -21.940 -7.753 16.531 1.00 90.69 80 VAL A O 1
ATOM 630 N N . GLY A 1 81 ? -19.959 -6.883 15.967 1.00 86.12 81 GLY A N 1
ATOM 631 C CA . GLY A 1 81 ? -19.854 -5.866 17.008 1.00 86.12 81 GLY A CA 1
ATOM 632 C C . GLY A 1 81 ? -20.765 -4.664 16.796 1.00 86.12 81 GLY A C 1
ATOM 633 O O . GLY A 1 81 ? -20.985 -3.918 17.747 1.00 86.12 81 GLY A O 1
ATOM 634 N N . GLY A 1 82 ? -21.375 -4.509 15.617 1.00 85.69 82 GLY A N 1
ATOM 635 C CA . GLY A 1 82 ? -22.344 -3.443 15.382 1.00 85.69 82 GLY A CA 1
ATOM 636 C C . GLY A 1 82 ? -23.583 -3.530 16.271 1.00 85.69 82 GLY A C 1
ATOM 637 O O . GLY A 1 82 ? -24.131 -2.506 16.664 1.00 85.69 82 GLY A O 1
ATOM 638 N N . VAL A 1 83 ? -23.966 -4.738 16.699 1.00 83.62 83 VAL A N 1
ATOM 639 C CA . VAL A 1 83 ? -25.037 -4.932 17.695 1.00 83.62 83 VAL A CA 1
ATOM 640 C C . VAL A 1 83 ? -24.631 -4.395 19.078 1.00 83.62 83 VAL A C 1
ATOM 642 O O . VAL A 1 83 ? -25.483 -3.984 19.858 1.00 83.62 83 VAL A O 1
ATOM 645 N N . LEU A 1 84 ? -23.329 -4.364 19.373 1.00 83.56 84 LEU A N 1
ATOM 646 C CA . LEU A 1 84 ? -22.748 -3.867 20.625 1.00 83.56 84 LEU A CA 1
ATOM 647 C C . LEU A 1 84 ? -22.297 -2.396 20.530 1.00 83.56 84 LEU A C 1
ATOM 649 O O . LEU A 1 84 ? -21.682 -1.890 21.464 1.00 83.56 84 LEU A O 1
ATOM 653 N N . GLY A 1 85 ? -22.549 -1.717 19.403 1.00 85.06 85 GLY A N 1
ATOM 654 C CA . GLY A 1 85 ? -22.066 -0.355 19.145 1.00 85.06 85 GLY A CA 1
ATOM 655 C C . GLY A 1 85 ? -20.551 -0.254 18.920 1.00 85.06 85 GLY A C 1
ATOM 656 O O . GLY A 1 85 ? -19.990 0.840 18.958 1.00 85.06 85 GLY A O 1
ATOM 657 N N . ILE A 1 86 ? -19.869 -1.379 18.688 1.00 86.38 86 ILE A N 1
ATOM 658 C CA . ILE A 1 86 ? -18.431 -1.418 18.415 1.00 86.38 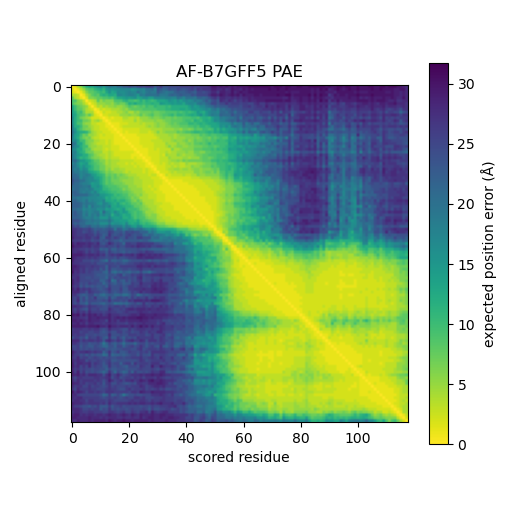86 ILE A CA 1
ATOM 659 C C . ILE A 1 86 ? -18.225 -1.310 16.907 1.00 86.38 86 ILE A C 1
ATOM 661 O O . ILE A 1 86 ? -18.487 -2.252 16.159 1.00 86.38 86 ILE A O 1
ATOM 665 N N . HIS A 1 87 ? -17.711 -0.162 16.472 1.00 90.06 87 HIS A N 1
ATOM 666 C CA . HIS A 1 87 ? -17.382 0.095 15.076 1.00 90.06 87 HIS A CA 1
ATOM 667 C C . HIS A 1 87 ? -15.992 0.715 14.965 1.00 90.06 87 HIS A C 1
ATOM 669 O O . HIS A 1 87 ? -15.755 1.829 15.430 1.00 90.06 87 HIS A O 1
ATOM 675 N N . LEU A 1 88 ? -15.073 0.003 14.317 1.00 90.19 88 LEU A N 1
ATOM 676 C CA . LEU A 1 88 ? -13.773 0.541 13.934 1.00 90.19 88 LEU A CA 1
ATOM 677 C C . LEU A 1 88 ? -13.857 1.126 12.519 1.00 90.19 88 LEU A C 1
ATOM 679 O O . LEU A 1 88 ? -14.331 0.444 11.606 1.00 90.19 88 LEU A O 1
ATOM 683 N N . PRO A 1 89 ? -13.365 2.351 12.280 1.00 92.06 89 PRO A N 1
ATOM 684 C CA . PRO A 1 89 ? -13.314 2.897 10.930 1.00 92.06 89 PRO A CA 1
ATOM 685 C C . PRO A 1 89 ? -12.424 2.014 10.046 1.00 92.06 89 PRO A C 1
ATOM 687 O O . PRO A 1 89 ? -11.313 1.671 10.444 1.00 92.06 89 PRO A O 1
ATOM 690 N N . ILE A 1 90 ? -12.885 1.650 8.845 1.00 92.94 90 ILE A N 1
ATOM 691 C CA . ILE A 1 90 ? -12.102 0.868 7.871 1.00 92.94 90 ILE A CA 1
ATOM 692 C C . ILE A 1 90 ? -11.240 1.847 7.066 1.00 92.94 90 ILE A C 1
ATOM 694 O O . ILE A 1 90 ? -11.629 2.306 5.995 1.00 92.94 90 ILE A O 1
ATOM 698 N N . ASN A 1 91 ? -10.084 2.221 7.614 1.00 94.38 91 ASN A N 1
ATOM 699 C CA . ASN A 1 91 ? -9.115 3.100 6.964 1.00 94.38 91 ASN A CA 1
ATOM 700 C C . ASN A 1 91 ? -7.729 2.443 6.932 1.00 94.38 91 ASN A C 1
ATOM 702 O O . ASN A 1 91 ? -7.489 1.427 7.576 1.00 94.38 91 ASN A O 1
ATOM 706 N N . LEU A 1 92 ? -6.796 3.029 6.183 1.00 94.00 92 LEU A N 1
ATOM 707 C CA . LEU A 1 92 ? -5.453 2.467 6.008 1.00 94.00 92 LEU A CA 1
ATOM 708 C C . LEU A 1 92 ? -4.708 2.238 7.332 1.00 94.00 92 LEU A C 1
ATOM 710 O O . LEU A 1 92 ? -3.973 1.262 7.450 1.00 94.00 92 LEU A O 1
ATOM 714 N N . PHE A 1 93 ? -4.913 3.098 8.332 1.00 94.12 93 PHE A N 1
ATOM 715 C CA . PHE A 1 93 ? -4.241 2.990 9.625 1.00 94.12 93 PHE A CA 1
ATOM 716 C C . PHE A 1 93 ? -4.775 1.817 10.453 1.00 94.12 93 PHE A C 1
ATOM 718 O O . PHE A 1 93 ? -4.003 0.955 10.869 1.00 94.12 93 PHE A O 1
ATOM 725 N N . THR A 1 94 ? -6.091 1.735 10.657 1.00 94.12 94 THR A N 1
ATOM 726 C CA . THR A 1 94 ? -6.710 0.638 11.416 1.00 94.12 94 THR A CA 1
ATOM 727 C C . THR A 1 94 ? -6.486 -0.701 10.721 1.00 94.12 94 THR A C 1
ATOM 729 O O . THR A 1 94 ? -6.138 -1.688 11.369 1.00 94.12 94 THR A O 1
ATOM 732 N N . VAL A 1 95 ? -6.599 -0.734 9.393 1.00 96.12 95 VAL A N 1
ATOM 733 C CA . VAL A 1 95 ? -6.333 -1.918 8.571 1.00 96.12 95 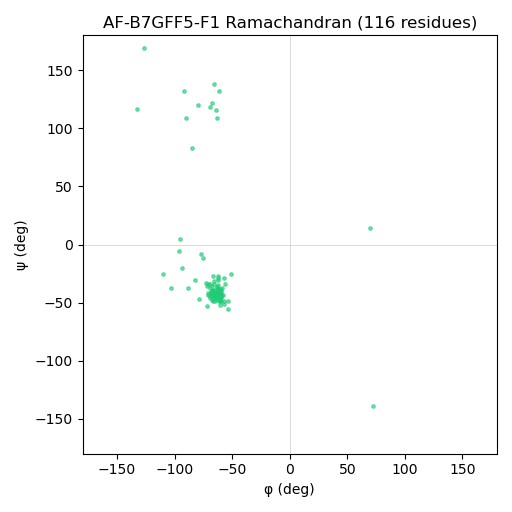VAL A CA 1
ATOM 734 C C . VAL A 1 95 ? -4.875 -2.366 8.676 1.00 96.12 95 VAL A C 1
ATOM 736 O O . VAL A 1 95 ? -4.617 -3.559 8.806 1.00 96.12 95 VAL A O 1
ATOM 739 N N . ALA A 1 96 ? -3.912 -1.441 8.680 1.00 95.38 96 ALA A N 1
ATOM 740 C CA . ALA A 1 96 ? -2.510 -1.784 8.894 1.00 95.38 96 ALA A CA 1
ATOM 741 C C . ALA A 1 96 ? -2.276 -2.341 10.303 1.00 95.38 96 ALA A C 1
ATOM 743 O O . ALA A 1 96 ? -1.689 -3.408 10.455 1.00 95.38 96 ALA A O 1
ATOM 744 N N . VAL A 1 97 ? -2.777 -1.677 11.343 1.00 94.38 97 VAL A N 1
ATOM 745 C CA . VAL A 1 97 ? -2.583 -2.138 12.725 1.00 94.38 97 VAL A CA 1
ATOM 746 C C . VAL A 1 97 ? -3.207 -3.523 12.934 1.00 94.38 97 VAL A C 1
ATOM 748 O O . VAL A 1 97 ? -2.542 -4.422 13.440 1.00 94.38 97 VAL A O 1
ATOM 751 N N . THR A 1 98 ? -4.440 -3.748 12.479 1.00 94.06 98 THR A N 1
ATOM 752 C CA . THR A 1 98 ? -5.098 -5.066 12.571 1.00 94.06 98 THR A CA 1
ATOM 753 C C . THR A 1 98 ? -4.470 -6.121 11.668 1.00 94.06 98 THR A C 1
ATOM 755 O O . THR A 1 98 ? -4.354 -7.271 12.071 1.00 94.06 98 THR A O 1
ATOM 758 N N . GLY A 1 99 ? -4.030 -5.758 10.465 1.00 90.81 99 GLY A N 1
ATOM 759 C CA . GLY A 1 99 ? -3.423 -6.679 9.507 1.00 90.81 99 GLY A CA 1
ATOM 760 C C . GLY A 1 99 ? -2.019 -7.139 9.897 1.00 90.81 99 GLY A C 1
ATOM 761 O O . GLY A 1 99 ? -1.656 -8.290 9.664 1.00 90.81 99 GLY A O 1
ATOM 762 N N . PHE A 1 100 ? -1.224 -6.257 10.511 1.00 92.12 100 PHE A N 1
ATOM 763 C CA . PHE A 1 100 ? 0.143 -6.572 10.931 1.00 92.12 100 PHE A CA 1
ATOM 764 C C . PHE A 1 100 ? 0.222 -7.164 12.341 1.00 92.12 100 PHE A C 1
ATOM 766 O O . PHE A 1 100 ? 1.047 -8.049 12.557 1.00 92.12 100 PHE A O 1
ATOM 773 N N . LEU A 1 101 ? -0.605 -6.701 13.287 1.00 89.44 101 LEU A N 1
ATOM 774 C CA . LEU A 1 101 ? -0.614 -7.229 14.658 1.00 89.44 101 LEU A CA 1
ATOM 775 C C . LEU A 1 101 ? -1.648 -8.353 14.843 1.00 89.44 101 LEU A C 1
ATOM 777 O O . LEU A 1 101 ? -1.519 -9.139 15.775 1.00 89.44 101 LEU A O 1
ATOM 781 N N . GLY A 1 102 ? -2.665 -8.463 13.986 1.00 86.62 102 GLY A N 1
ATOM 782 C CA . GLY A 1 102 ? -3.729 -9.462 14.109 1.00 86.62 102 GLY A CA 1
ATOM 783 C C . GLY A 1 102 ? -4.695 -9.165 15.261 1.00 86.62 102 GLY A C 1
ATOM 784 O O . GLY A 1 102 ? -5.058 -8.015 15.521 1.00 86.62 102 GLY A O 1
ATOM 785 N N . ILE A 1 103 ? -5.089 -10.221 15.981 1.00 83.94 103 ILE A N 1
ATOM 786 C CA . ILE A 1 103 ? -6.002 -10.164 17.136 1.00 83.94 103 ILE A CA 1
ATOM 787 C C . ILE A 1 103 ? -5.546 -9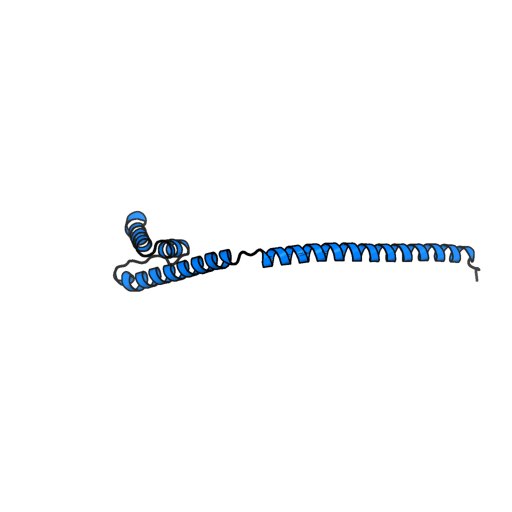.163 18.217 1.00 83.94 103 ILE A C 1
ATOM 789 O O . ILE A 1 103 ? -6.369 -8.341 18.619 1.00 83.94 103 ILE A O 1
ATOM 793 N N . PRO A 1 104 ? -4.280 -9.146 18.689 1.00 88.19 104 PRO A N 1
ATOM 794 C CA . PRO A 1 104 ? -3.875 -8.158 19.692 1.00 88.19 104 PRO A CA 1
ATOM 795 C C . PRO A 1 104 ? -3.985 -6.709 19.184 1.00 88.19 104 PRO A C 1
ATOM 797 O O . PRO A 1 104 ? -4.306 -5.818 19.967 1.00 88.19 104 PRO A O 1
ATOM 800 N N . GLY A 1 105 ? -3.799 -6.467 17.879 1.00 88.62 105 GLY A N 1
ATOM 801 C CA . GLY A 1 105 ? -4.002 -5.149 17.265 1.00 88.62 105 GLY A CA 1
ATOM 802 C C . GLY A 1 105 ? -5.468 -4.719 17.248 1.00 88.62 105 GLY A C 1
ATOM 803 O O . GLY A 1 105 ? -5.780 -3.576 17.572 1.00 88.62 105 GLY A O 1
ATOM 804 N N . VAL A 1 106 ? -6.374 -5.648 16.934 1.00 88.94 106 VAL A N 1
ATOM 805 C CA . VAL A 1 106 ? -7.826 -5.432 17.030 1.00 88.94 106 VAL A CA 1
ATOM 806 C C . VAL A 1 106 ? -8.224 -5.026 18.446 1.00 88.94 106 VAL A C 1
ATOM 808 O O . VAL A 1 106 ? -8.906 -4.021 18.627 1.00 88.94 106 VAL A O 1
ATOM 811 N N . VAL A 1 107 ? -7.788 -5.799 19.445 1.00 90.12 107 VAL A N 1
ATOM 812 C CA . VAL A 1 107 ? -8.131 -5.552 20.849 1.00 90.12 107 VAL A CA 1
ATOM 813 C C . VAL A 1 107 ? -7.638 -4.167 21.264 1.00 90.12 107 VAL A C 1
ATOM 815 O O . VAL A 1 107 ? -8.427 -3.369 21.763 1.00 90.12 107 VAL A O 1
ATOM 818 N N . ALA A 1 108 ? -6.377 -3.836 20.969 1.00 90.56 108 ALA A N 1
ATOM 819 C CA . ALA A 1 108 ? -5.810 -2.525 21.272 1.00 90.56 108 ALA A CA 1
ATOM 820 C C . ALA A 1 108 ? -6.596 -1.370 20.627 1.00 90.56 108 ALA A C 1
ATOM 822 O O . ALA A 1 108 ? -6.868 -0.371 21.290 1.00 90.56 108 ALA A O 1
ATOM 823 N N . LEU A 1 109 ? -6.998 -1.504 19.360 1.00 92.19 109 LEU A N 1
ATOM 824 C CA . LEU A 1 109 ? -7.778 -0.472 18.673 1.00 92.19 109 LEU A CA 1
ATOM 825 C C . LEU A 1 109 ? -9.188 -0.314 19.247 1.00 92.19 109 LEU A C 1
ATOM 827 O O . LEU A 1 109 ? -9.650 0.814 19.376 1.00 92.19 109 LEU A O 1
ATOM 831 N N . ILE A 1 110 ? -9.863 -1.410 19.611 1.00 89.00 110 ILE A N 1
ATOM 832 C CA . ILE A 1 110 ? -11.176 -1.346 20.271 1.00 89.00 110 ILE A CA 1
ATOM 833 C C . ILE A 1 110 ? -11.052 -0.629 21.618 1.00 89.00 110 ILE A C 1
ATOM 835 O O . ILE A 1 110 ? -11.858 0.252 21.906 1.00 89.00 110 ILE A O 1
ATOM 839 N N . PHE A 1 111 ? -10.019 -0.943 22.409 1.00 89.94 111 PHE A N 1
ATOM 840 C CA . PHE A 1 111 ? -9.738 -0.235 23.659 1.00 89.94 111 PHE A CA 1
ATOM 841 C C . PHE A 1 111 ? -9.471 1.260 23.423 1.00 89.94 111 PHE A C 1
ATOM 843 O O . PHE A 1 111 ? -10.068 2.099 24.089 1.00 89.94 111 PHE A O 1
ATOM 850 N N . LEU A 1 112 ? -8.630 1.629 22.455 1.00 88.19 112 LEU A N 1
ATOM 851 C CA . LEU A 1 112 ? -8.387 3.043 22.142 1.00 88.19 112 LEU A CA 1
ATOM 852 C C . LEU A 1 112 ? -9.669 3.766 21.710 1.00 88.19 112 LEU A C 1
ATOM 854 O O . LEU A 1 112 ? -9.948 4.865 22.185 1.00 88.19 112 LEU A O 1
ATOM 858 N N . GLN A 1 113 ? -10.468 3.136 20.851 1.00 85.38 113 GLN A N 1
ATOM 859 C CA . GLN A 1 113 ? -11.720 3.703 20.358 1.00 85.38 113 GLN A CA 1
ATOM 860 C C . GLN A 1 113 ? -12.734 3.926 21.490 1.00 85.38 113 GLN A C 1
ATOM 862 O O . GLN A 1 113 ? -13.388 4.961 21.514 1.00 85.38 113 GLN A O 1
ATOM 867 N N . GLN A 1 114 ? -12.858 2.974 22.418 1.00 83.44 114 GLN A N 1
ATOM 868 C CA . GLN A 1 114 ? -13.839 3.021 23.509 1.00 83.44 114 GLN A CA 1
ATOM 869 C C . GLN A 1 114 ? -13.401 3.873 24.704 1.00 83.44 114 GLN A C 1
ATOM 871 O O . GLN A 1 114 ? -14.251 4.432 25.381 1.00 83.44 114 GLN A O 1
ATOM 876 N N . TYR A 1 115 ? -12.102 3.967 24.996 1.00 82.69 115 TYR A N 1
ATOM 877 C CA . TYR A 1 115 ? -11.630 4.612 26.229 1.00 82.69 115 TYR A CA 1
ATOM 878 C C . TYR A 1 115 ? -10.911 5.943 26.009 1.00 82.69 115 TYR A C 1
ATOM 880 O O . TYR A 1 115 ? -10.868 6.752 26.930 1.00 82.69 115 TYR A O 1
ATOM 888 N N . VAL A 1 116 ? -10.317 6.176 24.834 1.00 78.12 116 VAL A N 1
ATOM 889 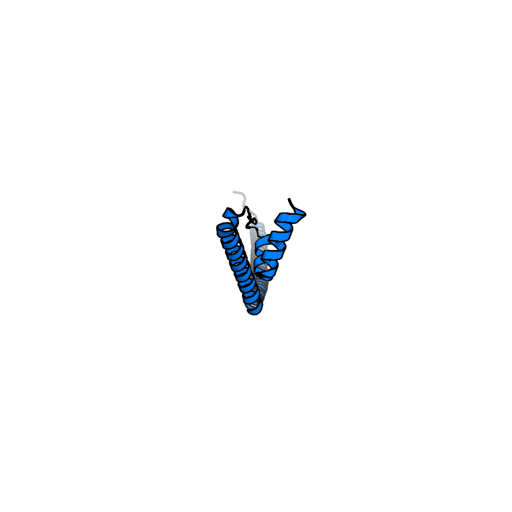C CA . VAL A 1 116 ? -9.528 7.396 24.568 1.00 78.12 116 VAL A CA 1
ATOM 890 C C . VAL A 1 116 ? -10.292 8.400 23.711 1.00 78.12 116 VAL A C 1
ATOM 892 O O . VAL A 1 116 ? -10.151 9.601 23.910 1.00 78.12 116 VAL A O 1
ATOM 895 N N . ILE A 1 117 ? -11.072 7.914 22.744 1.00 71.75 117 ILE A N 1
ATOM 896 C CA . ILE A 1 117 ? -11.823 8.745 21.784 1.00 71.75 117 ILE A CA 1
ATOM 897 C C . ILE A 1 117 ? -13.288 8.958 22.216 1.00 71.75 117 ILE A C 1
ATOM 899 O O . ILE A 1 117 ? -14.002 9.727 21.572 1.00 71.75 117 ILE A O 1
ATOM 903 N N . SER A 1 118 ? -13.727 8.296 23.294 1.00 57.47 118 SER A N 1
ATOM 904 C CA . SER A 1 118 ? -15.088 8.425 23.832 1.00 57.47 118 SER A CA 1
ATOM 905 C C . SER A 1 118 ? -15.379 9.781 24.466 1.00 57.47 118 SER A C 1
ATOM 907 O O . SER A 1 118 ? -14.445 10.448 24.959 1.00 57.47 118 SER A O 1
#

pLDDT: mean 84.86, std 9.96, range [50.53, 96.12]

Sequence (118 aa):
MIPLPFHIGLSYRKEVGIYLKIKQLEGEKMMNETVVIVSIVSLIVIILLVGIPIRLTRFIGEGIARLVIGALFIFLINVVGGVLGIHLPINLFTVAVTGFLGIPGVVALIFLQQYVIS